Protein AF-A0AAD2I266-F1 (afdb_monomer)

Sequence (88 aa):
VEDARDASVVSAVLRSAGFDDTACAFAQYDDVSQVTAALESLVSSNLVNPRTRPLRIPVQDVFKIGGIGIVPVGRVESGTLTPGMRLK

Radius of gyration: 23.16 Å; Cα contacts (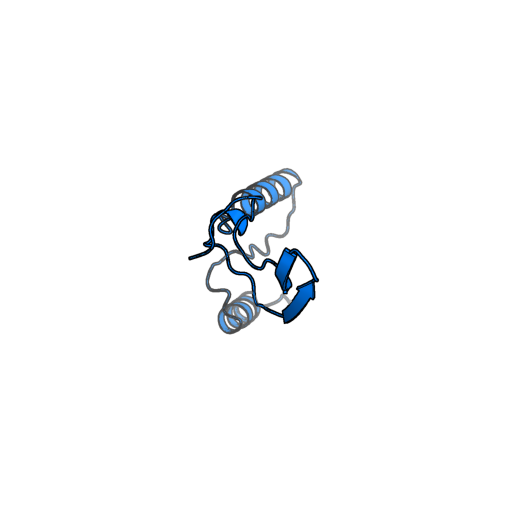8 Å, |Δi|>4): 63; chains: 1; bounding box: 44×44×59 Å

Solvent-accessible surface area (backbone atoms only — not comparable to full-atom values): 5865 Å² total; per-residue (Å²): 139,82,93,64,79,57,65,68,59,56,52,51,53,39,42,76,72,71,48,82,67,91,74,76,70,83,61,82,78,87,49,74,69,57,55,53,53,53,52,52,46,62,74,60,52,82,68,75,54,51,57,78,40,72,73,39,61,59,73,76,49,76,44,79,45,89,97,80,42,81,48,75,42,58,59,78,77,26,26,76,88,60,92,90,64,81,86,126

Organism: NCBI:txid2018698

Foldseek 3Di:
DPPDDDPVVVVVVCVVVVNPDPLPPPPPCPDPVVVVVNVVVVVVVCPPALQVDDWDWDFPDWDQDPPPGIDTDGDTRGHDDDPPDDDD

pLDDT: mean 73.47, std 15.27, range [44.56, 95.06]

Mean predicted aligned error: 14.37 Å

Structure (mmCIF, N/CA/C/O backbone):
data_AF-A0AAD2I266-F1
#
_entry.id   AF-A0AAD2I266-F1
#
loop_
_atom_site.group_PDB
_atom_site.id
_atom_site.type_symbol
_atom_site.label_atom_id
_atom_site.label_alt_id
_atom_site.label_comp_id
_atom_site.label_asym_id
_atom_site.label_entity_id
_atom_site.label_seq_id
_atom_site.pdbx_PDB_ins_code
_atom_site.Cartn_x
_atom_site.Cartn_y
_atom_site.Cartn_z
_atom_site.occupancy
_atom_site.B_iso_or_equiv
_atom_site.auth_seq_id
_atom_site.auth_comp_id
_atom_site.auth_asym_id
_atom_site.auth_atom_id
_atom_site.pdbx_PDB_model_num
ATOM 1 N N . VAL A 1 1 ? 26.070 -32.128 -36.030 1.00 47.06 1 VAL A N 1
ATOM 2 C CA . VAL A 1 1 ? 26.802 -30.859 -35.816 1.00 47.06 1 VAL A CA 1
ATOM 3 C C . VAL A 1 1 ? 25.808 -29.767 -36.146 1.00 47.06 1 VAL A C 1
ATOM 5 O O . VAL A 1 1 ? 25.140 -29.932 -37.153 1.00 47.06 1 VAL A O 1
ATOM 8 N N . GLU A 1 2 ? 25.669 -28.776 -35.263 1.00 45.91 2 GLU A N 1
ATOM 9 C CA . GLU A 1 2 ? 24.630 -27.721 -35.230 1.00 45.91 2 GLU A CA 1
ATOM 10 C C . GLU A 1 2 ? 23.368 -28.050 -34.407 1.00 45.91 2 GLU A C 1
ATOM 12 O O . GLU A 1 2 ? 22.236 -27.826 -34.813 1.00 45.91 2 GLU A O 1
ATOM 17 N N . ASP A 1 3 ? 23.603 -28.480 -33.159 1.00 44.56 3 ASP A N 1
ATOM 18 C CA . ASP A 1 3 ? 22.721 -28.284 -31.992 1.00 44.56 3 ASP A CA 1
ATOM 19 C C . ASP A 1 3 ? 22.619 -26.785 -31.613 1.00 44.56 3 ASP A C 1
ATOM 21 O O . ASP A 1 3 ? 22.903 -26.362 -30.488 1.00 44.56 3 ASP A O 1
ATOM 25 N N . ALA A 1 4 ? 22.268 -25.936 -32.576 1.00 47.88 4 ALA A N 1
ATOM 26 C CA . ALA A 1 4 ? 22.118 -24.503 -32.375 1.00 47.88 4 ALA A CA 1
ATOM 27 C C . ALA A 1 4 ? 20.640 -24.175 -32.160 1.00 47.88 4 ALA A C 1
ATOM 29 O O . ALA A 1 4 ? 19.916 -23.874 -33.097 1.00 47.88 4 ALA A O 1
ATOM 30 N N . ARG A 1 5 ? 20.216 -24.268 -30.894 1.00 55.94 5 ARG A N 1
ATOM 31 C CA . ARG A 1 5 ? 19.161 -23.460 -30.257 1.00 55.94 5 ARG A CA 1
ATOM 32 C C . ARG A 1 5 ? 18.301 -22.654 -31.239 1.00 55.94 5 ARG A C 1
ATOM 34 O O . ARG A 1 5 ? 18.542 -21.465 -31.440 1.00 55.94 5 ARG A O 1
ATOM 41 N N . ASP A 1 6 ? 17.287 -23.296 -31.808 1.00 60.53 6 ASP A N 1
ATOM 42 C CA . ASP A 1 6 ? 16.322 -22.633 -32.678 1.00 60.53 6 ASP A CA 1
ATOM 43 C C . ASP A 1 6 ? 15.679 -21.454 -31.933 1.00 60.53 6 ASP A C 1
ATOM 45 O O . ASP A 1 6 ? 14.809 -21.618 -31.071 1.00 60.53 6 ASP A O 1
ATOM 49 N N . ALA A 1 7 ? 16.103 -20.236 -32.270 1.00 57.53 7 ALA A N 1
ATOM 50 C CA . ALA A 1 7 ? 15.555 -18.995 -31.722 1.00 57.53 7 ALA A CA 1
ATOM 51 C C . ALA A 1 7 ? 14.032 -18.893 -31.956 1.00 57.53 7 A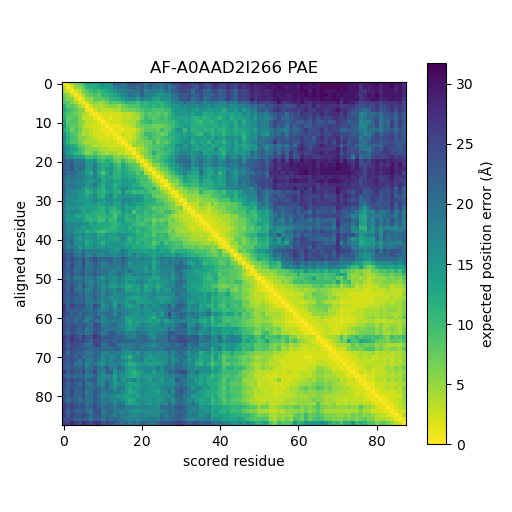LA A C 1
ATOM 53 O O . ALA A 1 7 ? 13.310 -18.226 -31.208 1.00 57.53 7 ALA A O 1
ATOM 54 N N . SER A 1 8 ? 13.528 -19.618 -32.961 1.00 60.09 8 SER A N 1
ATOM 55 C CA . SER A 1 8 ? 12.106 -19.815 -33.239 1.00 60.09 8 SER A CA 1
ATOM 56 C C . SER A 1 8 ? 11.357 -20.488 -32.082 1.00 60.09 8 SER A C 1
ATOM 58 O O . SER A 1 8 ? 10.298 -20.008 -31.680 1.00 60.09 8 SER A O 1
ATOM 60 N N . VAL A 1 9 ? 11.910 -21.551 -31.494 1.00 68.56 9 VAL A N 1
ATOM 61 C CA . VAL A 1 9 ? 11.243 -22.291 -30.409 1.00 68.56 9 VAL A CA 1
ATOM 62 C C . VAL A 1 9 ? 11.237 -21.458 -29.130 1.00 68.56 9 VAL A C 1
ATOM 64 O O . VAL A 1 9 ? 10.219 -21.363 -28.449 1.00 68.56 9 VAL A O 1
ATOM 67 N N . VAL A 1 10 ? 12.350 -20.785 -28.831 1.00 69.44 10 VAL A N 1
ATOM 68 C CA . VAL A 1 10 ? 12.478 -19.941 -27.632 1.00 69.44 10 VAL A CA 1
ATOM 69 C C . VAL A 1 10 ? 11.531 -18.739 -27.695 1.00 69.44 10 VAL A C 1
ATOM 71 O O . VAL A 1 10 ? 10.847 -18.438 -26.717 1.00 69.44 10 VAL A O 1
ATOM 74 N N . SER A 1 11 ? 11.426 -18.085 -28.855 1.00 63.66 11 SER A N 1
ATOM 75 C CA . SER A 1 11 ? 10.487 -16.971 -29.047 1.00 63.66 11 SER A CA 1
ATOM 76 C C . SER A 1 11 ? 9.021 -17.416 -29.006 1.00 63.66 11 SER A C 1
ATOM 78 O O . SER A 1 11 ? 8.188 -16.695 -28.462 1.00 63.66 11 SER A O 1
ATOM 80 N N . ALA A 1 12 ? 8.691 -18.617 -29.493 1.00 70.19 12 ALA A N 1
ATOM 81 C CA . ALA A 1 12 ? 7.344 -19.177 -29.375 1.00 70.19 12 ALA A CA 1
ATOM 82 C C . ALA A 1 12 ? 6.946 -19.457 -27.913 1.00 70.19 12 ALA A C 1
ATOM 84 O O . ALA A 1 12 ? 5.829 -19.136 -27.505 1.00 70.19 12 ALA A O 1
ATOM 85 N N . VAL A 1 13 ? 7.867 -19.994 -27.105 1.00 73.19 13 VAL A N 1
ATOM 86 C CA . VAL A 1 13 ? 7.637 -20.252 -25.672 1.00 73.19 13 VAL A CA 1
ATOM 87 C C . VAL A 1 13 ? 7.423 -18.942 -24.911 1.00 73.19 13 VAL A C 1
ATOM 89 O O . VAL A 1 13 ? 6.480 -18.839 -24.128 1.00 73.19 13 VAL A O 1
ATOM 92 N N . LEU A 1 14 ? 8.231 -17.915 -25.183 1.00 70.69 14 LEU A N 1
ATOM 93 C CA . LEU A 1 14 ? 8.092 -16.602 -24.543 1.00 70.69 14 LEU A CA 1
ATOM 94 C C . LEU A 1 14 ? 6.763 -15.916 -24.900 1.00 70.69 14 LEU A C 1
ATOM 96 O O . LEU A 1 14 ? 6.084 -15.411 -24.006 1.00 70.69 14 LEU A O 1
ATOM 100 N N . ARG A 1 15 ? 6.326 -16.002 -26.164 1.00 66.69 15 ARG A N 1
ATOM 101 C CA . ARG A 1 15 ? 4.999 -15.522 -26.591 1.00 66.69 15 ARG A CA 1
ATOM 102 C C . ARG A 1 15 ? 3.867 -16.258 -25.878 1.00 66.69 15 ARG A C 1
ATOM 104 O O . ARG A 1 15 ? 2.924 -15.634 -25.408 1.00 66.69 15 ARG A O 1
ATOM 111 N N . SER A 1 16 ? 3.979 -17.579 -25.719 1.00 68.38 16 SER A N 1
ATOM 112 C CA . SER A 1 16 ? 2.977 -18.364 -24.978 1.00 68.38 16 SER A CA 1
ATOM 113 C C . SER A 1 16 ? 2.915 -18.021 -23.482 1.00 68.38 16 SER A C 1
ATOM 115 O O . SER A 1 16 ? 1.874 -18.198 -22.855 1.00 68.38 16 SER A O 1
ATOM 117 N N . ALA A 1 17 ? 4.003 -17.486 -22.920 1.00 71.94 17 ALA A N 1
ATOM 118 C CA . ALA A 1 17 ? 4.081 -17.018 -21.538 1.00 71.94 17 ALA A CA 1
ATOM 119 C C . ALA A 1 17 ? 3.590 -15.565 -21.351 1.00 71.94 17 ALA A C 1
ATOM 121 O O . ALA A 1 17 ? 3.682 -15.037 -20.244 1.00 71.94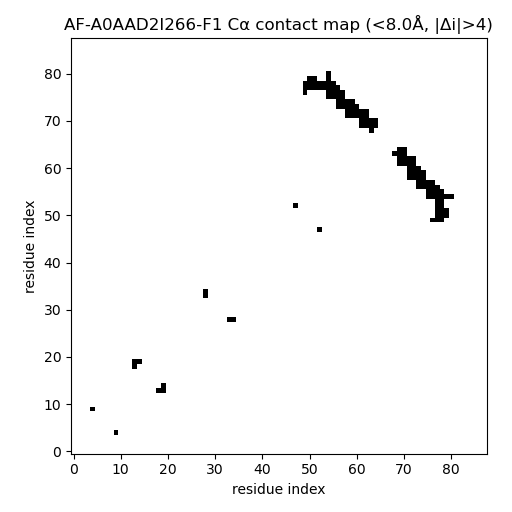 17 ALA A O 1
ATOM 122 N N . GLY A 1 18 ? 3.068 -14.922 -22.405 1.00 65.06 18 GLY A N 1
ATOM 123 C CA . GLY A 1 18 ? 2.557 -13.548 -22.361 1.00 65.06 18 GLY A CA 1
ATOM 124 C C . GLY A 1 18 ? 3.636 -12.466 -22.461 1.00 65.06 18 GLY A C 1
ATOM 125 O O . GLY A 1 18 ? 3.392 -11.324 -22.079 1.00 65.06 18 GLY A O 1
ATOM 126 N N . PHE A 1 19 ? 4.834 -12.810 -22.944 1.00 61.62 19 PHE A N 1
ATOM 127 C CA . PHE A 1 19 ? 5.863 -11.838 -23.311 1.00 61.62 19 PHE A CA 1
ATOM 128 C C . PHE A 1 19 ? 5.767 -11.561 -24.818 1.00 61.62 19 PHE A C 1
ATOM 130 O O . PHE A 1 19 ? 6.387 -12.255 -25.624 1.00 61.62 19 PHE A O 1
ATOM 137 N N . ASP A 1 20 ? 4.947 -10.575 -25.195 1.00 57.69 20 ASP A N 1
ATOM 138 C CA . ASP A 1 20 ? 4.666 -10.240 -26.603 1.00 57.69 20 ASP A CA 1
ATOM 139 C C . ASP A 1 20 ? 5.681 -9.286 -27.242 1.00 57.69 20 ASP A C 1
ATOM 141 O O . ASP A 1 20 ? 5.821 -9.252 -28.465 1.00 57.69 20 ASP A O 1
ATOM 145 N N . ASP A 1 21 ? 6.458 -8.566 -26.440 1.00 51.09 21 ASP A N 1
ATOM 146 C CA . ASP A 1 21 ? 7.472 -7.668 -26.964 1.00 51.09 21 ASP A CA 1
ATOM 147 C C . ASP A 1 21 ? 8.822 -8.374 -27.027 1.00 51.09 21 ASP A C 1
ATOM 149 O O . ASP A 1 21 ? 9.259 -9.033 -26.083 1.00 51.09 21 ASP A O 1
ATOM 153 N N . THR A 1 22 ? 9.490 -8.210 -28.164 1.00 53.59 22 THR A N 1
ATOM 154 C CA . THR A 1 22 ? 10.865 -8.605 -28.494 1.00 53.59 22 THR A CA 1
ATOM 155 C C . THR A 1 22 ? 11.893 -7.957 -27.543 1.00 53.59 22 THR A C 1
ATOM 157 O O . THR A 1 22 ? 12.776 -7.225 -27.972 1.00 53.59 22 THR A O 1
ATOM 160 N N . ALA A 1 23 ? 11.767 -8.161 -26.233 1.00 49.78 23 ALA A N 1
ATOM 161 C CA . ALA A 1 23 ? 12.588 -7.535 -25.200 1.00 49.78 23 ALA A CA 1
ATOM 162 C C . ALA A 1 23 ? 13.740 -8.434 -24.748 1.00 49.78 23 ALA A C 1
ATOM 164 O O . ALA A 1 23 ? 14.713 -7.951 -24.175 1.00 49.78 23 ALA A O 1
ATOM 165 N N . CYS A 1 24 ? 13.689 -9.733 -25.043 1.00 45.31 24 CYS A N 1
ATOM 166 C CA . CYS A 1 24 ? 14.871 -10.564 -24.913 1.00 45.31 24 CYS A CA 1
ATOM 167 C C . CYS A 1 24 ? 15.593 -10.560 -26.254 1.00 45.31 24 CYS A C 1
ATOM 169 O O . CYS A 1 24 ? 15.525 -11.511 -27.033 1.00 45.31 24 CYS A O 1
ATOM 171 N N . ALA A 1 25 ? 16.305 -9.466 -26.520 1.00 47.12 25 ALA A N 1
ATOM 172 C CA . ALA A 1 25 ? 17.540 -9.618 -27.255 1.00 47.12 25 ALA A CA 1
ATOM 173 C C . ALA A 1 25 ? 18.372 -10.638 -26.459 1.00 47.12 25 ALA A C 1
ATOM 175 O O . ALA A 1 25 ? 19.095 -10.281 -25.533 1.00 47.12 25 ALA A O 1
ATOM 176 N N . PHE A 1 26 ? 18.275 -11.923 -26.814 1.00 50.22 26 PHE A N 1
ATOM 177 C CA . PHE A 1 26 ? 19.380 -12.865 -26.653 1.00 50.22 26 PHE A CA 1
ATOM 178 C C . PHE A 1 26 ? 20.486 -12.404 -27.616 1.00 50.22 26 PHE A C 1
ATOM 180 O O . PHE A 1 26 ? 20.867 -13.100 -28.551 1.00 50.22 26 PHE A O 1
ATOM 187 N N . ALA A 1 27 ? 20.939 -11.163 -27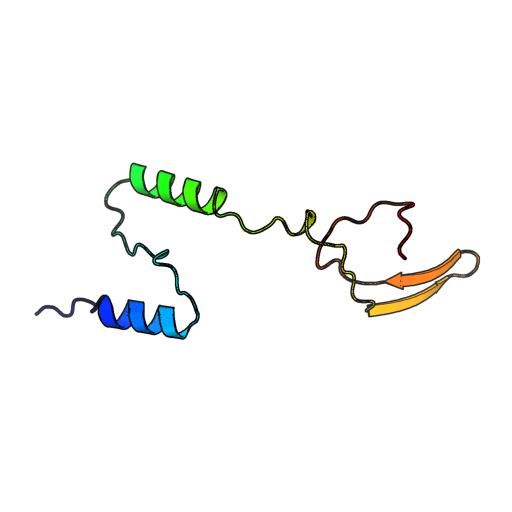.439 1.00 51.22 27 ALA A N 1
ATOM 188 C CA . ALA A 1 27 ? 22.167 -10.691 -28.012 1.00 51.22 27 ALA A CA 1
ATOM 189 C C . ALA A 1 27 ? 23.246 -11.398 -27.206 1.00 51.22 27 ALA A C 1
ATOM 191 O O . ALA A 1 27 ? 23.313 -11.273 -25.980 1.00 51.22 27 ALA A O 1
ATOM 192 N N . GLN A 1 28 ? 24.057 -12.195 -27.887 1.00 54.12 28 GLN A N 1
ATOM 193 C CA . GLN A 1 28 ? 25.357 -12.516 -27.345 1.00 54.12 28 GLN A CA 1
ATOM 194 C C . GLN A 1 28 ? 26.071 -11.172 -27.171 1.00 54.12 28 GLN A C 1
ATOM 196 O O . GLN A 1 28 ? 26.340 -10.468 -28.140 1.00 54.12 28 GLN A O 1
ATOM 201 N N . TYR A 1 29 ? 26.218 -10.744 -25.921 1.00 56.72 29 TYR A N 1
ATOM 202 C CA . TYR A 1 29 ? 26.850 -9.479 -25.583 1.00 56.72 29 TYR A CA 1
ATOM 203 C C . TYR A 1 29 ? 28.355 -9.648 -25.755 1.00 56.72 29 TYR A C 1
ATOM 205 O O . TYR A 1 29 ? 29.045 -10.067 -24.831 1.00 56.72 29 TYR A O 1
ATOM 213 N N . ASP A 1 30 ? 28.848 -9.368 -26.958 1.00 61.03 30 ASP A N 1
ATOM 214 C CA . ASP A 1 30 ? 30.276 -9.467 -27.265 1.00 61.03 30 ASP A CA 1
ATOM 215 C C . ASP A 1 30 ? 31.079 -8.266 -26.720 1.00 61.03 30 ASP A C 1
ATOM 217 O O . ASP A 1 30 ? 32.300 -8.344 -26.611 1.00 61.03 30 ASP A O 1
ATOM 221 N N . ASP A 1 31 ? 30.413 -7.165 -26.335 1.00 67.00 31 ASP A N 1
ATOM 222 C CA . ASP A 1 31 ? 31.059 -5.921 -25.896 1.00 67.00 31 ASP A CA 1
ATOM 223 C C . ASP A 1 31 ? 30.362 -5.250 -24.690 1.00 67.00 31 ASP A C 1
ATOM 225 O O . ASP A 1 31 ? 29.131 -5.244 -24.567 1.00 67.00 31 ASP A O 1
ATOM 229 N N . VAL A 1 32 ? 31.157 -4.641 -23.798 1.00 73.88 32 VAL A N 1
ATOM 230 C CA . VAL A 1 32 ? 30.695 -3.976 -22.559 1.00 73.88 32 VAL A CA 1
ATOM 231 C C . VAL A 1 32 ? 29.809 -2.750 -22.810 1.00 73.88 32 VAL A C 1
ATOM 233 O O . VAL A 1 32 ? 28.955 -2.423 -21.978 1.00 73.88 32 VAL A O 1
ATOM 236 N N . SER A 1 33 ? 29.958 -2.080 -23.958 1.00 68.00 33 SER A N 1
ATOM 237 C CA . SER A 1 33 ? 29.140 -0.916 -24.319 1.00 68.00 33 SER A CA 1
ATOM 238 C C . SER A 1 33 ? 27.671 -1.296 -24.461 1.00 68.00 33 SER A C 1
ATOM 240 O O . SER A 1 33 ? 26.778 -0.592 -23.984 1.00 68.00 33 SER A O 1
ATOM 242 N N . GLN A 1 34 ? 27.417 -2.465 -25.042 1.00 71.25 34 G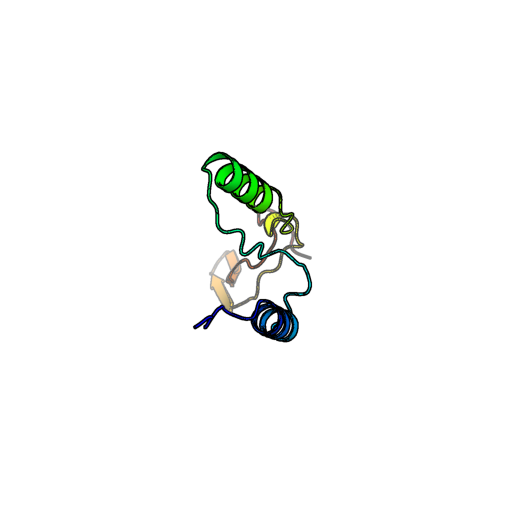LN A N 1
ATOM 243 C CA . GLN A 1 34 ? 26.060 -2.897 -25.287 1.00 71.25 34 GLN A CA 1
ATOM 244 C C . GLN A 1 34 ? 25.357 -3.224 -23.938 1.00 71.25 34 GLN A C 1
ATOM 246 O O . GLN A 1 34 ? 24.163 -2.945 -23.791 1.00 71.25 34 GLN A O 1
ATOM 251 N N . VAL A 1 35 ? 26.052 -3.820 -22.952 1.00 73.81 35 VAL A N 1
ATOM 252 C CA . VAL A 1 35 ? 25.455 -4.177 -21.639 1.00 73.81 35 VAL A CA 1
ATOM 253 C C . VAL A 1 35 ? 24.970 -2.921 -20.915 1.00 73.81 35 VAL A C 1
ATOM 255 O O . VAL A 1 35 ? 23.911 -2.911 -20.287 1.00 73.81 35 VAL A O 1
ATOM 258 N N . THR A 1 36 ? 25.729 -1.837 -21.063 1.00 73.19 36 THR A N 1
ATOM 259 C CA . THR A 1 36 ? 25.405 -0.529 -20.488 1.00 73.19 36 THR A CA 1
ATOM 260 C C . THR A 1 36 ? 24.125 0.044 -21.110 1.00 73.19 36 THR A C 1
ATOM 262 O O . THR A 1 36 ? 23.247 0.504 -20.382 1.00 73.19 36 THR A O 1
ATOM 265 N N . ALA A 1 37 ? 23.957 -0.084 -22.432 1.00 72.06 37 ALA A N 1
ATOM 266 C CA . ALA A 1 37 ? 22.746 0.347 -23.135 1.00 72.06 37 ALA A CA 1
ATOM 267 C C . ALA A 1 37 ? 21.496 -0.468 -22.739 1.00 72.06 37 ALA A C 1
ATOM 269 O O . ALA A 1 37 ? 20.407 0.089 -22.592 1.00 72.06 37 ALA A O 1
ATOM 270 N N . ALA A 1 38 ? 21.637 -1.779 -22.512 1.00 71.75 38 ALA A N 1
ATOM 271 C CA . ALA A 1 38 ? 20.531 -2.595 -21.999 1.00 71.75 38 ALA A CA 1
ATOM 272 C C . ALA A 1 38 ? 20.132 -2.210 -20.573 1.00 71.75 38 ALA A C 1
ATOM 274 O O . ALA A 1 38 ? 18.942 -2.152 -20.259 1.00 71.75 38 ALA A O 1
ATOM 275 N N . LEU A 1 39 ? 21.107 -1.913 -19.712 1.00 72.81 39 LEU A N 1
ATOM 276 C CA . LEU A 1 39 ? 20.826 -1.476 -18.350 1.00 72.81 39 LEU A CA 1
ATOM 277 C C . LEU A 1 39 ? 20.088 -0.127 -18.338 1.00 72.81 39 LEU A C 1
ATOM 279 O O . LEU A 1 39 ? 19.120 0.037 -17.598 1.00 72.81 39 LEU A O 1
ATOM 283 N N . GLU A 1 40 ? 20.484 0.807 -19.204 1.00 72.06 40 GLU A N 1
ATOM 284 C CA . GLU A 1 40 ? 19.811 2.098 -19.385 1.00 72.06 40 GLU A CA 1
ATOM 285 C C . GLU A 1 40 ? 18.366 1.932 -19.893 1.00 72.06 40 GLU A C 1
ATOM 287 O O . GLU A 1 40 ? 17.452 2.614 -19.424 1.00 72.06 40 GLU A O 1
ATOM 292 N N . SER A 1 41 ? 18.124 0.947 -20.765 1.00 64.81 41 SER A N 1
ATOM 293 C CA . SER A 1 41 ? 16.779 0.590 -21.229 1.00 64.81 41 SER A CA 1
ATOM 294 C C . SER A 1 41 ? 15.903 -0.015 -20.127 1.00 64.81 41 SER A C 1
ATOM 296 O O . SER A 1 41 ? 14.734 0.345 -20.028 1.00 64.81 41 SER A O 1
ATOM 298 N N . LEU A 1 42 ? 16.441 -0.864 -19.244 1.00 67.12 42 LEU A N 1
ATOM 299 C CA . LEU A 1 42 ? 15.684 -1.398 -18.101 1.00 67.12 42 LEU A CA 1
ATOM 300 C C . LEU A 1 42 ? 15.323 -0.306 -17.087 1.00 67.12 42 LEU A C 1
ATOM 302 O O . LEU A 1 42 ? 14.222 -0.315 -16.538 1.00 67.12 42 LEU A O 1
ATOM 306 N N . VAL A 1 43 ? 16.213 0.666 -16.883 1.00 67.12 43 VAL A N 1
ATOM 307 C CA . VAL A 1 43 ? 15.956 1.834 -16.027 1.00 67.12 43 VAL A CA 1
ATOM 308 C C . VAL A 1 43 ? 14.921 2.782 -16.656 1.00 67.12 4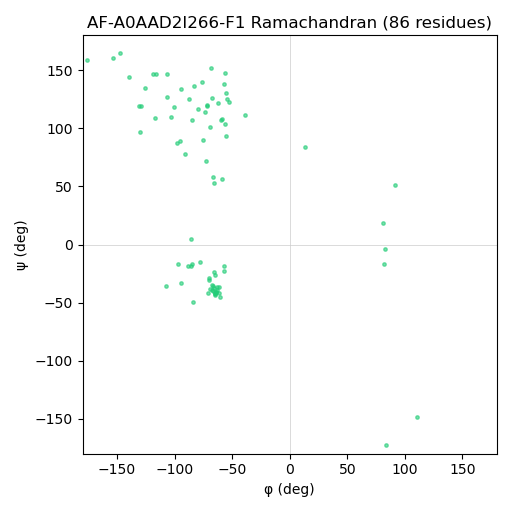3 VAL A C 1
ATOM 310 O O . VAL A 1 43 ? 14.157 3.418 -15.932 1.00 67.12 43 VAL A O 1
ATOM 313 N N . SER A 1 44 ? 14.856 2.848 -17.991 1.00 60.44 44 SER A N 1
ATOM 314 C CA . SER A 1 44 ? 13.888 3.658 -18.749 1.00 60.44 44 SER A CA 1
ATOM 315 C C . SER A 1 44 ? 12.566 2.936 -19.041 1.00 60.44 44 SER A C 1
ATOM 317 O O . SER A 1 44 ? 11.557 3.585 -19.332 1.00 60.44 44 SER A O 1
ATOM 319 N N . SER A 1 45 ? 12.542 1.600 -18.954 1.00 59.78 45 SER A N 1
ATOM 320 C CA . SER A 1 45 ? 11.342 0.800 -19.173 1.00 59.78 45 SER A CA 1
ATOM 321 C C . SER A 1 45 ? 10.297 1.233 -18.153 1.00 59.78 45 SER A C 1
ATOM 323 O O . SER A 1 45 ? 10.439 1.049 -16.945 1.00 59.78 45 SER A O 1
ATOM 325 N N . ASN A 1 46 ? 9.296 1.950 -18.660 1.00 57.75 46 ASN A N 1
ATOM 326 C CA . ASN A 1 46 ? 8.329 2.711 -17.890 1.00 57.75 46 ASN A CA 1
ATOM 327 C C . ASN A 1 46 ? 7.351 1.757 -17.201 1.00 57.75 46 ASN A C 1
ATOM 329 O O . ASN A 1 46 ? 6.180 1.628 -17.560 1.00 57.75 46 ASN A O 1
ATOM 333 N N . LEU A 1 47 ? 7.855 1.059 -16.189 1.00 56.19 47 LEU A N 1
ATOM 334 C CA . LEU A 1 47 ? 7.044 0.421 -15.188 1.00 56.19 47 LEU A CA 1
ATOM 335 C C . LEU A 1 47 ? 6.433 1.565 -14.388 1.00 56.19 47 LEU A C 1
ATOM 337 O O . LEU A 1 47 ? 7.112 2.184 -13.570 1.00 56.19 47 LEU A O 1
ATOM 341 N N . VAL A 1 48 ? 5.165 1.882 -14.681 1.00 62.12 48 VAL A N 1
ATOM 342 C CA . VAL A 1 48 ? 4.381 2.889 -13.953 1.00 62.12 48 VAL A CA 1
ATOM 343 C C . VAL A 1 48 ? 4.711 2.773 -1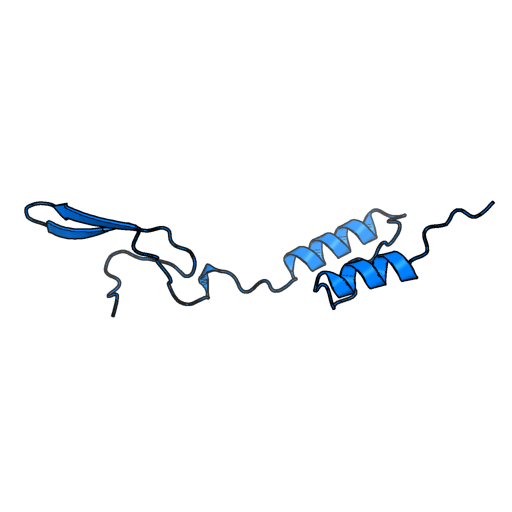2.472 1.00 62.12 48 VAL A C 1
ATOM 345 O O . VAL A 1 48 ? 4.391 1.758 -11.845 1.00 62.12 48 VAL A O 1
ATOM 348 N N . ASN A 1 49 ? 5.389 3.800 -11.949 1.00 71.38 49 ASN A N 1
ATOM 349 C CA . ASN A 1 49 ? 5.896 3.801 -10.588 1.00 71.38 49 ASN A CA 1
ATOM 350 C C . ASN A 1 49 ? 4.725 3.453 -9.657 1.00 71.38 49 ASN A C 1
ATOM 352 O O . ASN A 1 49 ? 3.702 4.139 -9.693 1.00 71.38 49 ASN A O 1
ATOM 356 N N . PRO A 1 50 ? 4.814 2.399 -8.831 1.00 67.56 50 PRO A N 1
ATOM 357 C CA . PRO A 1 50 ? 3.689 1.972 -8.002 1.00 67.56 50 PRO A CA 1
ATOM 358 C C . PRO A 1 50 ? 3.183 3.086 -7.073 1.00 67.56 50 PRO A C 1
ATOM 360 O O . PRO A 1 50 ? 2.036 3.032 -6.639 1.00 67.56 50 PRO A O 1
ATOM 363 N N . ARG A 1 51 ? 3.989 4.131 -6.828 1.00 76.94 51 ARG A N 1
ATOM 364 C CA . ARG A 1 51 ? 3.606 5.345 -6.092 1.00 76.94 51 ARG A CA 1
ATOM 365 C C . ARG A 1 51 ? 2.628 6.265 -6.830 1.00 76.94 51 ARG A C 1
ATOM 367 O O . ARG A 1 51 ? 1.890 6.975 -6.157 1.00 76.94 51 ARG A O 1
ATOM 374 N N . THR A 1 52 ? 2.635 6.292 -8.166 1.00 78.38 52 THR A N 1
ATOM 375 C CA . THR A 1 52 ? 1.735 7.148 -8.968 1.00 78.38 52 THR A CA 1
ATOM 376 C C . THR A 1 52 ? 0.372 6.504 -9.199 1.00 78.38 52 THR A C 1
ATOM 378 O O . THR A 1 52 ? -0.588 7.187 -9.551 1.00 78.38 52 THR A O 1
ATOM 381 N N . ARG A 1 53 ? 0.266 5.190 -8.977 1.00 80.44 53 ARG A N 1
ATOM 382 C CA . ARG A 1 53 ? -1.006 4.465 -8.993 1.00 80.44 53 ARG A CA 1
ATOM 383 C C . ARG A 1 53 ? -1.880 4.892 -7.804 1.00 80.44 53 ARG A C 1
ATOM 385 O O . ARG A 1 53 ? -1.345 5.275 -6.763 1.00 80.44 53 ARG A O 1
ATOM 392 N N . PRO A 1 54 ? -3.218 4.811 -7.930 1.00 86.06 54 PRO A N 1
ATOM 393 C CA . PRO A 1 54 ? -4.123 5.146 -6.835 1.00 86.06 54 PRO A CA 1
ATOM 394 C C . PRO A 1 54 ? -3.805 4.322 -5.583 1.00 86.06 54 PRO A C 1
ATOM 396 O O . PRO A 1 54 ? -3.370 3.170 -5.679 1.00 86.06 54 PRO A O 1
ATOM 399 N N . LEU A 1 55 ? -4.029 4.919 -4.413 1.00 88.75 55 LEU A N 1
ATOM 400 C CA . LEU A 1 55 ? -3.770 4.277 -3.131 1.00 88.75 55 LEU A CA 1
ATOM 401 C C . LEU A 1 55 ? -4.652 3.034 -2.970 1.00 88.75 55 LEU A C 1
ATOM 403 O O . LEU A 1 55 ? -5.877 3.127 -3.025 1.00 88.75 55 LEU A O 1
ATOM 407 N N . ARG A 1 56 ? -4.021 1.876 -2.766 1.00 89.44 56 ARG A N 1
ATOM 408 C CA . ARG A 1 56 ? -4.703 0.611 -2.472 1.00 89.44 56 ARG A CA 1
ATOM 409 C C . ARG A 1 56 ? -4.075 -0.012 -1.237 1.00 89.44 56 ARG A C 1
ATOM 411 O O . ARG A 1 56 ? -2.879 -0.303 -1.217 1.00 89.44 56 ARG A O 1
ATOM 418 N N . ILE A 1 57 ? -4.900 -0.178 -0.209 1.00 90.31 57 ILE A N 1
ATOM 419 C CA . ILE A 1 57 ? -4.525 -0.795 1.060 1.00 90.31 57 ILE A CA 1
ATOM 420 C C . ILE A 1 57 ? -5.587 -1.853 1.378 1.00 90.31 57 ILE A C 1
ATOM 422 O O . ILE A 1 57 ? -6.657 -1.491 1.873 1.00 90.31 57 ILE A O 1
ATOM 426 N N . PRO A 1 58 ? -5.357 -3.140 1.069 1.00 91.31 58 PRO A N 1
ATOM 427 C CA . PRO A 1 58 ? -6.177 -4.220 1.608 1.00 91.31 58 PRO A CA 1
ATOM 428 C C . PRO A 1 58 ? -6.211 -4.162 3.138 1.00 91.31 58 PRO A C 1
ATOM 430 O O . PRO A 1 58 ? -5.163 -4.179 3.785 1.00 91.31 58 PRO A O 1
ATOM 433 N N . VAL A 1 59 ? -7.416 -4.114 3.713 1.00 90.81 59 VAL A N 1
ATOM 434 C CA . VAL A 1 59 ? -7.615 -4.236 5.162 1.00 90.81 59 VAL A CA 1
ATOM 435 C C . VAL A 1 59 ? -7.388 -5.695 5.537 1.00 90.81 59 VAL A C 1
ATOM 437 O O . VAL A 1 59 ? -8.130 -6.569 5.099 1.00 90.81 59 VAL A O 1
ATOM 440 N N . GLN A 1 60 ? -6.338 -5.947 6.310 1.00 90.88 60 GLN A N 1
ATOM 441 C CA . GLN A 1 60 ? -6.029 -7.271 6.843 1.00 90.88 60 GLN A CA 1
ATOM 442 C C . GLN A 1 60 ? -6.827 -7.512 8.114 1.00 90.88 60 GLN A C 1
ATOM 444 O O . GLN A 1 60 ? -7.526 -8.509 8.219 1.00 90.88 60 GLN A O 1
ATOM 449 N N . ASP A 1 61 ? -6.778 -6.547 9.027 1.00 92.19 61 ASP A N 1
ATOM 450 C CA . ASP A 1 61 ? -7.460 -6.612 1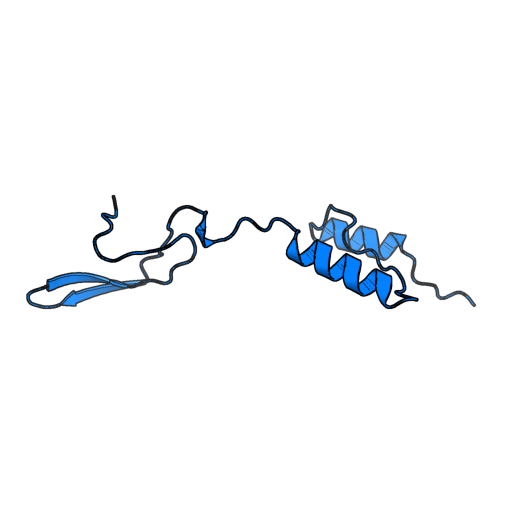0.308 1.00 92.19 61 ASP A CA 1
ATOM 451 C C . ASP A 1 61 ? -7.897 -5.220 10.752 1.00 92.19 61 ASP A C 1
ATOM 453 O O . ASP A 1 61 ? -7.451 -4.184 10.244 1.00 92.19 61 ASP A O 1
ATOM 457 N N . VAL A 1 62 ? -8.791 -5.203 11.734 1.00 92.88 62 VAL A N 1
ATOM 458 C CA . VAL A 1 62 ? -9.342 -3.987 12.314 1.00 92.88 62 VAL A CA 1
ATOM 459 C C . VAL A 1 62 ? -9.240 -4.076 13.828 1.00 92.88 62 VAL A C 1
ATOM 461 O O . VAL A 1 62 ? -9.854 -4.940 14.453 1.00 92.88 62 VAL A O 1
ATOM 464 N N . PHE A 1 63 ? -8.503 -3.145 14.428 1.00 93.69 63 PHE A N 1
ATOM 465 C CA . PHE A 1 63 ? -8.326 -3.083 15.874 1.00 93.69 63 PHE A CA 1
ATOM 466 C C . PHE A 1 63 ? -9.119 -1.930 16.484 1.00 93.69 63 PHE A C 1
ATOM 468 O O . PHE A 1 63 ? -9.287 -0.873 15.878 1.00 93.69 63 PHE A O 1
ATOM 475 N N . LYS A 1 64 ? -9.604 -2.122 17.714 1.00 93.69 64 LYS A N 1
ATOM 476 C CA . LYS A 1 64 ? -10.197 -1.055 18.529 1.00 93.69 64 LYS A CA 1
ATOM 477 C C . LYS A 1 64 ? -9.192 -0.628 19.583 1.00 93.69 64 LYS A C 1
ATOM 479 O O . LYS A 1 64 ? -8.935 -1.374 20.523 1.00 93.69 64 LYS A O 1
ATOM 484 N N . ILE A 1 65 ? -8.653 0.575 19.434 1.00 92.94 65 ILE A N 1
ATOM 485 C CA . ILE A 1 65 ? -7.751 1.170 20.417 1.00 92.94 65 ILE A CA 1
ATOM 486 C C . ILE A 1 65 ? -8.564 2.167 21.244 1.00 92.94 65 ILE A C 1
ATOM 488 O O . ILE A 1 65 ? -9.128 3.125 20.707 1.00 92.94 65 ILE A O 1
ATOM 492 N N . GLY A 1 66 ? -8.661 1.924 22.553 1.00 95.06 66 GLY A N 1
ATOM 493 C CA . GLY A 1 66 ? -9.400 2.793 23.471 1.00 95.06 66 GLY A CA 1
ATOM 494 C C . GLY A 1 66 ? -8.907 4.242 23.389 1.00 95.06 66 GLY A C 1
ATOM 495 O O . GLY A 1 66 ? -7.707 4.491 23.418 1.00 95.06 66 GLY A O 1
ATOM 496 N N . GLY A 1 67 ? -9.830 5.194 23.240 1.00 92.12 67 GLY A N 1
ATOM 497 C CA . GLY A 1 67 ? -9.522 6.628 23.139 1.00 92.12 67 GLY A CA 1
ATOM 498 C C . GLY A 1 67 ? -9.100 7.134 21.750 1.00 92.12 67 GLY A C 1
ATOM 499 O O . GLY A 1 67 ? -9.187 8.334 21.517 1.00 92.12 67 GLY A O 1
ATOM 500 N N . ILE A 1 68 ? -8.712 6.257 20.815 1.00 90.88 68 ILE A N 1
ATOM 501 C CA . ILE A 1 68 ? -8.328 6.624 19.433 1.00 90.88 68 ILE A CA 1
ATOM 502 C C . ILE A 1 68 ? -9.409 6.201 18.428 1.00 90.88 68 ILE A C 1
ATOM 504 O O . ILE A 1 68 ? -9.682 6.917 17.466 1.00 90.88 68 ILE A O 1
ATOM 508 N N . GLY A 1 69 ? -10.060 5.057 18.671 1.00 92.38 69 GLY A N 1
ATOM 509 C CA . GLY A 1 69 ? -11.133 4.524 17.835 1.00 92.38 69 GLY A CA 1
ATOM 510 C C . GLY A 1 69 ? -10.734 3.257 17.080 1.00 92.38 69 GLY A C 1
ATOM 511 O O . GLY A 1 69 ? -9.975 2.423 17.578 1.00 92.38 69 GLY A O 1
ATOM 512 N N . ILE A 1 70 ? -11.312 3.085 15.892 1.00 92.94 70 ILE A N 1
ATOM 513 C CA . ILE A 1 70 ? -11.067 1.929 15.029 1.00 92.94 70 ILE A CA 1
ATOM 514 C C . ILE A 1 70 ? -9.847 2.208 14.146 1.00 92.94 70 ILE A C 1
ATOM 516 O O . ILE A 1 70 ? -9.825 3.199 13.420 1.00 92.94 70 ILE A O 1
ATOM 520 N N . VAL A 1 71 ? -8.857 1.320 14.189 1.00 92.56 71 VAL A N 1
ATOM 521 C CA . VAL A 1 71 ? -7.619 1.411 13.411 1.00 92.56 71 VAL A CA 1
ATOM 522 C C . VAL A 1 71 ? -7.540 0.216 12.455 1.00 92.56 71 VAL A C 1
ATOM 524 O O . VAL A 1 71 ? -7.348 -0.912 12.918 1.00 92.56 71 VAL A O 1
ATOM 527 N N . PRO A 1 72 ? -7.711 0.426 11.136 1.00 91.75 72 PRO A N 1
ATOM 528 C CA . PRO A 1 72 ? -7.479 -0.616 10.147 1.00 91.75 72 PRO A CA 1
ATOM 529 C C . PRO A 1 72 ? -5.975 -0.805 9.932 1.00 91.75 72 PRO A C 1
ATOM 531 O O . PRO A 1 72 ? -5.218 0.165 9.858 1.00 91.75 72 PRO A O 1
ATOM 534 N N . VAL A 1 73 ? -5.546 -2.054 9.792 1.00 92.31 73 VAL A N 1
ATOM 535 C CA . VAL A 1 73 ? -4.177 -2.406 9.409 1.00 92.31 73 VAL A CA 1
ATOM 536 C C . VAL A 1 73 ? -4.184 -3.128 8.069 1.00 92.31 73 VAL A C 1
ATOM 538 O O . VAL A 1 73 ? -5.125 -3.845 7.735 1.00 92.31 73 VAL A O 1
ATOM 541 N N . GLY A 1 74 ? -3.137 -2.916 7.278 1.00 91.94 74 GLY A N 1
ATOM 542 C CA . GLY A 1 74 ? -3.064 -3.437 5.923 1.00 91.94 74 GLY A CA 1
ATOM 543 C C . G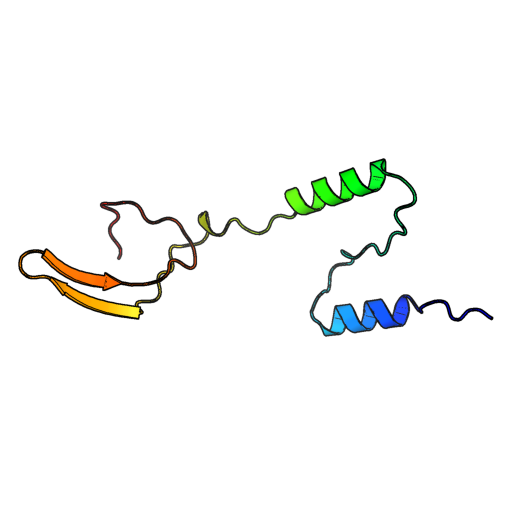LY A 1 74 ? -1.730 -3.149 5.253 1.00 91.94 74 GLY A C 1
ATOM 544 O O . GLY A 1 74 ? -1.008 -2.227 5.638 1.00 91.94 74 GLY A O 1
ATOM 545 N N . ARG A 1 75 ? -1.402 -3.938 4.228 1.00 91.38 75 ARG A N 1
ATOM 546 C CA . ARG A 1 75 ? -0.219 -3.706 3.393 1.00 91.38 75 ARG A CA 1
ATOM 547 C C . ARG A 1 75 ? -0.552 -2.679 2.319 1.00 91.38 75 ARG A C 1
ATOM 549 O O . ARG A 1 75 ? -1.590 -2.776 1.683 1.00 91.38 75 ARG A O 1
ATOM 556 N N . VAL A 1 76 ? 0.343 -1.725 2.080 1.00 89.44 76 VAL A N 1
ATOM 557 C CA . VAL A 1 76 ? 0.208 -0.798 0.950 1.00 89.44 76 VAL A CA 1
ATOM 558 C C . VAL A 1 76 ? 0.670 -1.507 -0.318 1.00 89.44 76 VAL A C 1
ATOM 560 O O . VAL A 1 76 ? 1.835 -1.888 -0.425 1.00 89.44 76 VAL A O 1
ATOM 563 N N . GLU A 1 77 ? -0.243 -1.698 -1.266 1.00 88.75 77 GLU A N 1
ATOM 564 C CA . GLU A 1 77 ? 0.055 -2.350 -2.547 1.00 88.75 77 GLU A CA 1
ATOM 565 C C . GLU A 1 77 ? 0.387 -1.334 -3.644 1.00 88.75 77 GLU A C 1
ATOM 567 O O . GLU A 1 77 ? 1.223 -1.593 -4.508 1.00 88.75 77 GLU A O 1
ATOM 572 N N . SER A 1 78 ? -0.232 -0.153 -3.598 1.00 88.25 78 SER A N 1
ATOM 573 C CA . SER A 1 78 ? 0.051 0.954 -4.512 1.00 88.25 78 SER A CA 1
ATOM 574 C C . SER A 1 78 ? -0.273 2.305 -3.886 1.00 88.25 78 SER A C 1
ATOM 576 O O . SER A 1 78 ? -1.057 2.379 -2.941 1.00 88.25 78 SER A O 1
ATOM 578 N N . GLY A 1 79 ? 0.301 3.373 -4.437 1.00 87.56 79 GLY A N 1
ATOM 579 C CA . GLY A 1 79 ? 0.140 4.750 -3.975 1.00 87.56 79 GLY A CA 1
ATOM 580 C C . GLY A 1 79 ? 1.069 5.128 -2.820 1.00 87.56 79 GLY A C 1
ATOM 581 O O . GLY A 1 79 ? 1.978 4.389 -2.447 1.00 87.56 79 GLY A O 1
ATOM 582 N N . THR A 1 80 ? 0.857 6.322 -2.268 1.00 88.25 80 THR A N 1
ATOM 583 C CA . THR A 1 80 ? 1.588 6.838 -1.100 1.00 88.25 80 THR A CA 1
ATOM 584 C C . THR A 1 80 ? 0.581 7.245 -0.028 1.00 88.25 80 THR A C 1
ATOM 586 O O . THR A 1 80 ? -0.414 7.892 -0.347 1.00 88.25 80 THR A O 1
ATOM 589 N N . LEU A 1 81 ? 0.833 6.869 1.228 1.00 89.50 81 LEU A N 1
ATOM 590 C CA . LEU A 1 81 ? 0.020 7.261 2.379 1.00 89.50 81 LEU A CA 1
ATOM 591 C C . LEU A 1 81 ? 0.775 8.304 3.204 1.00 89.50 81 LEU A C 1
ATOM 593 O O . LEU A 1 81 ? 1.915 8.072 3.606 1.00 89.50 81 LEU A O 1
ATOM 597 N N . THR A 1 82 ? 0.129 9.434 3.476 1.00 89.88 82 THR A N 1
ATOM 598 C CA . THR A 1 82 ? 0.651 10.489 4.351 1.00 89.88 82 THR A CA 1
ATOM 599 C C . THR A 1 82 ? -0.277 10.709 5.551 1.00 89.88 82 THR A C 1
ATOM 601 O O . THR A 1 82 ? -1.497 10.555 5.424 1.00 89.88 82 THR A O 1
ATOM 604 N N . PRO A 1 83 ? 0.259 11.068 6.735 1.00 89.12 83 PRO A N 1
ATOM 605 C CA . PRO A 1 83 ? -0.569 11.413 7.889 1.00 89.12 83 PRO A CA 1
ATOM 606 C C . PRO A 1 83 ? -1.539 12.561 7.567 1.00 89.12 83 PRO A C 1
ATOM 608 O O . PRO A 1 83 ? -1.162 13.531 6.915 1.00 89.12 83 PRO A O 1
ATOM 611 N N . GLY A 1 84 ? -2.792 12.457 8.022 1.00 87.88 84 GLY A N 1
ATOM 612 C CA . GLY A 1 84 ? -3.835 13.468 7.779 1.00 87.88 84 GLY A CA 1
ATOM 613 C C . GLY A 1 84 ? -4.555 13.353 6.427 1.00 87.88 84 GLY A C 1
ATOM 614 O O . GLY A 1 84 ? -5.516 14.084 6.183 1.00 87.88 84 GLY A O 1
ATOM 615 N N . MET A 1 85 ? -4.149 12.421 5.561 1.00 88.69 85 MET A N 1
ATOM 616 C CA . MET A 1 85 ? -4.848 12.135 4.310 1.00 88.69 85 MET A CA 1
ATOM 617 C C . MET A 1 85 ? -6.228 11.519 4.593 1.00 88.69 85 MET A C 1
ATOM 619 O O . MET A 1 85 ? -6.350 10.527 5.311 1.00 88.69 85 MET A O 1
ATOM 623 N N . ARG A 1 86 ? -7.289 12.113 4.032 1.00 81.88 86 ARG A N 1
ATOM 624 C CA . ARG A 1 86 ? -8.663 11.612 4.190 1.00 81.88 86 ARG A CA 1
ATOM 625 C C . ARG A 1 86 ? -8.930 10.530 3.150 1.00 81.88 86 ARG A C 1
ATOM 627 O O . ARG A 1 86 ? -9.085 10.840 1.971 1.00 81.88 86 ARG A O 1
ATOM 634 N N . LEU A 1 87 ? -8.989 9.281 3.600 1.00 77.88 87 LEU A N 1
ATOM 635 C CA . LEU A 1 87 ? -9.486 8.167 2.797 1.00 77.88 87 LEU A CA 1
ATOM 636 C C . LEU A 1 87 ? -11.008 8.339 2.667 1.00 77.88 87 LEU A C 1
ATOM 638 O O . LEU A 1 87 ? -11.693 8.470 3.682 1.00 77.88 87 LEU A O 1
ATOM 642 N N . LYS A 1 88 ? -11.501 8.459 1.431 1.00 69.44 88 LYS A N 1
ATOM 643 C CA . LYS A 1 88 ? -12.933 8.528 1.110 1.00 69.44 88 LYS A CA 1
ATOM 644 C C . LYS A 1 88 ? -13.427 7.169 0.653 1.00 69.44 88 LYS A C 1
ATOM 646 O O . LYS A 1 88 ? -12.636 6.487 -0.036 1.00 69.44 88 LYS A O 1
#

InterPro domains:
  IPR009000 Translation protein, beta-barrel domain superfamily [SSF50447] (53-87)

Secondary structure (DSSP, 8-state):
------HHHHHHHHHHTT--S---------SHHHHHHHHHHHHHS----TTTSPPB--EEEEEEETTTEEEEEE---BS---TT----

Nearest PDB structures (foldseek):
  9bdp-assembly1_EF1A  TM=7.713E-01  e=2.214E-03  Saccharomyces cerevisiae
  5w7q-assembly1_A  TM=6.244E-01  e=7.854E-02  synthetic construct